Protein AF-A0A3D4WXH2-F1 (afdb_monomer_lite)

Foldseek 3Di:
DDDPDDPPDPQPPVLVVVLPDDDDPDDDPVVDPDDDDDDDFQDDCQQEPLQPPPAPHPPDPPDDPCLQWADAPPHTDHADELDVVVDVSVPDDRWDQALVLQVVCCVVPSNHCCPVRTHDNSRYHHDCVRPVNVSSVVVSDPDDNPDDDPGRGHD

Sequence (155 aa):
MLGAAAATAAVPALIKELLSVTPAQASTIGDVEHVVIFMQENRSFDHYFGSLRGVRGFGDPTAITNVFKQPAGSGTRLPWRMNTTATSGQCSDDPDHTRTGLTTVWNNGKHDQWVNRIGALTMGHFVRQDMEFYYALADAFTICDNNFCSVMGPT

Structure (mmCIF, N/CA/C/O backbone):
data_AF-A0A3D4WXH2-F1
#
_entry.id   AF-A0A3D4WXH2-F1
#
loop_
_atom_site.group_PDB
_atom_site.id
_atom_site.type_symbol
_atom_site.label_atom_id
_atom_site.label_alt_id
_atom_site.label_comp_id
_atom_site.label_asym_id
_atom_site.label_entity_id
_atom_site.label_seq_id
_atom_site.pdbx_PDB_ins_code
_atom_site.Cartn_x
_atom_site.Cartn_y
_atom_site.Cartn_z
_atom_site.occupancy
_atom_site.B_iso_or_equiv
_atom_site.auth_seq_id
_atom_site.auth_comp_id
_atom_site.auth_asym_id
_atom_site.auth_atom_id
_atom_site.pdbx_PDB_model_num
ATOM 1 N N . MET A 1 1 ? -17.413 -33.842 1.597 1.00 34.22 1 MET A N 1
ATOM 2 C CA . MET A 1 1 ? -17.246 -32.380 1.710 1.00 34.22 1 MET A CA 1
ATOM 3 C C . MET A 1 1 ? -15.966 -32.13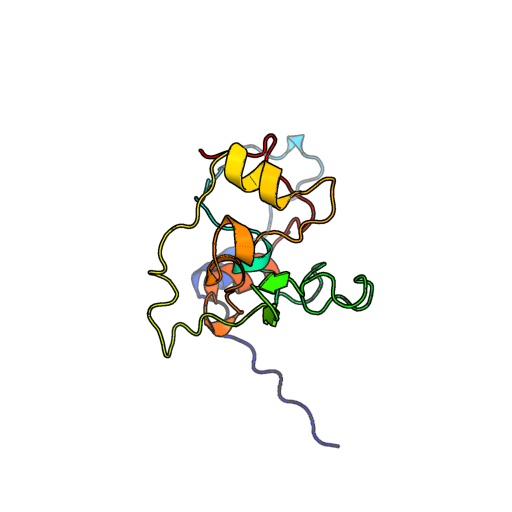0 2.490 1.00 34.22 1 MET A C 1
ATOM 5 O O . MET A 1 1 ? -15.922 -32.503 3.653 1.00 34.22 1 MET A O 1
ATOM 9 N N . LEU A 1 2 ? -14.901 -31.630 1.855 1.00 37.34 2 LEU A N 1
ATOM 10 C CA . LEU A 1 2 ? -13.687 -31.242 2.581 1.00 37.34 2 LEU A CA 1
ATOM 11 C C . LEU A 1 2 ? -13.929 -29.865 3.206 1.00 37.34 2 LEU A C 1
ATOM 13 O O . LEU A 1 2 ? -14.061 -28.877 2.489 1.00 37.34 2 LEU A O 1
ATOM 17 N N . GLY A 1 3 ? -14.032 -29.817 4.533 1.00 39.22 3 GLY A N 1
ATOM 18 C CA . GLY A 1 3 ? -14.049 -28.564 5.279 1.00 39.22 3 GLY A CA 1
ATOM 19 C C . GLY A 1 3 ? -12.657 -27.943 5.251 1.00 39.22 3 GLY A C 1
ATOM 20 O O . GLY A 1 3 ? -11.696 -28.559 5.710 1.00 39.22 3 GLY A O 1
ATOM 21 N N . ALA A 1 4 ? -12.539 -26.739 4.697 1.00 46.56 4 ALA A N 1
ATOM 22 C CA . ALA A 1 4 ? -11.332 -25.942 4.830 1.00 46.56 4 ALA A CA 1
ATOM 23 C C . ALA A 1 4 ? -11.187 -25.538 6.304 1.00 46.56 4 ALA A C 1
ATOM 25 O O . ALA A 1 4 ? -11.986 -24.758 6.821 1.00 46.56 4 ALA A O 1
ATOM 26 N N . ALA A 1 5 ? -10.183 -26.082 6.990 1.00 41.69 5 ALA A N 1
ATOM 27 C CA . ALA A 1 5 ? -9.765 -25.557 8.278 1.00 41.69 5 ALA A CA 1
ATOM 28 C C . ALA A 1 5 ? -9.168 -24.166 8.030 1.00 41.69 5 ALA A C 1
ATOM 30 O O . ALA A 1 5 ? -8.071 -24.039 7.485 1.00 41.69 5 ALA A O 1
ATOM 31 N N . ALA A 1 6 ? -9.907 -23.112 8.375 1.00 48.97 6 ALA A N 1
ATOM 32 C CA . ALA A 1 6 ? -9.329 -21.783 8.462 1.00 48.97 6 ALA A CA 1
ATOM 33 C C . ALA A 1 6 ? -8.274 -21.833 9.573 1.00 48.97 6 ALA A C 1
ATOM 35 O O . ALA A 1 6 ? -8.614 -21.998 10.743 1.00 48.97 6 ALA A O 1
ATOM 36 N N . ALA A 1 7 ? -6.995 -21.746 9.208 1.00 45.53 7 ALA A N 1
ATOM 37 C CA . ALA A 1 7 ? -5.937 -21.525 10.176 1.00 45.53 7 ALA A CA 1
ATOM 38 C C . ALA A 1 7 ? -6.213 -20.171 10.840 1.00 45.53 7 ALA A C 1
ATOM 40 O O . ALA A 1 7 ? -5.972 -19.116 10.253 1.00 45.53 7 ALA A O 1
ATOM 41 N N . THR A 1 8 ? -6.793 -20.193 12.037 1.00 50.66 8 THR A N 1
ATOM 42 C CA . THR A 1 8 ? -6.907 -19.005 12.874 1.00 50.66 8 THR A CA 1
ATOM 43 C C . THR A 1 8 ? -5.489 -18.616 13.260 1.00 50.66 8 THR A C 1
ATOM 45 O O . THR A 1 8 ? -4.884 -19.267 14.112 1.00 50.66 8 THR A O 1
ATOM 48 N N . ALA A 1 9 ? -4.935 -17.599 12.596 1.00 59.53 9 ALA A N 1
ATOM 49 C CA . ALA A 1 9 ? -3.714 -16.961 13.062 1.00 59.53 9 ALA A CA 1
ATOM 50 C C . ALA A 1 9 ? -3.925 -16.591 14.536 1.00 59.53 9 ALA A C 1
ATOM 52 O O . ALA A 1 9 ? -4.970 -16.039 14.896 1.00 59.53 9 ALA A O 1
ATOM 53 N N . ALA A 1 10 ? -2.987 -16.972 15.403 1.00 66.12 10 ALA A N 1
ATOM 54 C CA . ALA A 1 10 ? -3.101 -16.665 16.816 1.00 66.12 10 ALA A CA 1
ATOM 55 C C . ALA A 1 10 ? -3.101 -15.141 16.970 1.00 66.12 10 ALA A C 1
ATOM 57 O O . ALA A 1 10 ? -2.105 -14.485 16.685 1.00 66.12 10 ALA A O 1
ATOM 58 N N . VAL A 1 11 ? -4.231 -14.575 17.400 1.00 72.06 11 VAL A N 1
ATOM 59 C CA . VAL A 1 11 ? -4.310 -13.146 17.714 1.00 72.06 11 VAL A CA 1
ATOM 60 C C . VAL A 1 11 ? -3.264 -12.856 18.802 1.00 72.06 11 VAL A C 1
ATOM 62 O O . VAL A 1 11 ? -3.304 -13.530 19.843 1.00 72.06 11 VAL A O 1
ATOM 65 N N . PRO A 1 12 ? -2.325 -11.913 18.584 1.00 82.00 12 PRO A N 1
ATOM 66 C CA . PRO A 1 12 ? -1.314 -11.571 19.577 1.00 82.00 12 PRO A CA 1
ATOM 67 C C . PRO A 1 12 ? -1.958 -11.245 20.927 1.00 82.00 12 PRO A C 1
ATOM 69 O O . PRO A 1 12 ? -3.033 -10.645 20.967 1.00 82.00 12 PRO A O 1
ATOM 72 N N . ALA A 1 13 ? -1.312 -11.630 22.033 1.00 82.62 13 ALA A N 1
ATOM 73 C CA . ALA A 1 13 ? -1.871 -11.470 23.382 1.00 82.62 13 ALA A CA 1
ATOM 74 C C . ALA A 1 13 ? -2.321 -10.026 23.665 1.00 82.62 13 ALA A C 1
ATOM 76 O O . ALA A 1 13 ? -3.418 -9.823 24.173 1.00 82.62 13 ALA A O 1
ATOM 77 N N . LEU A 1 14 ? -1.534 -9.044 23.214 1.00 84.56 14 LEU A N 1
ATOM 78 C CA . LEU A 1 14 ? -1.865 -7.622 23.311 1.00 84.56 14 LEU A CA 1
ATOM 79 C C . LEU A 1 14 ? -3.181 -7.264 22.599 1.00 84.56 14 LEU A C 1
ATOM 81 O O . LEU A 1 14 ? -4.001 -6.538 23.143 1.00 84.56 14 LEU A O 1
ATOM 85 N N . ILE A 1 15 ? -3.422 -7.794 21.397 1.00 84.56 15 ILE A N 1
ATOM 86 C CA . ILE A 1 15 ? -4.665 -7.523 20.658 1.00 84.56 15 ILE A CA 1
ATOM 87 C C . ILE A 1 15 ? -5.860 -8.190 21.355 1.00 84.56 15 ILE A C 1
ATOM 89 O O . ILE A 1 15 ? -6.936 -7.605 21.418 1.00 84.56 15 ILE A O 1
ATOM 93 N N . LYS A 1 16 ? -5.678 -9.389 21.929 1.00 84.25 16 LYS A N 1
ATOM 94 C CA . LYS A 1 16 ? -6.727 -10.044 22.734 1.00 84.25 16 LYS A CA 1
ATOM 95 C C . LYS A 1 16 ? -7.090 -9.226 23.970 1.00 84.25 16 LYS A C 1
ATOM 97 O O . LYS A 1 16 ? -8.269 -9.098 24.275 1.00 84.25 16 LYS A O 1
ATOM 102 N N . GLU A 1 17 ? -6.090 -8.688 24.662 1.00 84.94 17 GLU A N 1
ATOM 103 C CA . GLU A 1 17 ? -6.291 -7.805 25.810 1.00 84.94 17 GLU A CA 1
ATOM 104 C C . GLU A 1 17 ? -7.064 -6.547 25.398 1.00 84.94 17 GLU A C 1
ATOM 106 O O . GLU A 1 17 ? -8.091 -6.244 26.000 1.00 84.94 17 GLU A O 1
ATOM 111 N N . LEU A 1 18 ? -6.666 -5.891 24.304 1.00 83.38 18 LEU A N 1
ATOM 112 C CA . LEU A 1 18 ? -7.366 -4.717 23.774 1.00 83.38 18 LEU A CA 1
ATOM 113 C C . LEU A 1 18 ? -8.830 -5.009 23.420 1.00 83.38 18 LEU A C 1
ATOM 115 O O . LEU A 1 18 ? -9.711 -4.229 23.764 1.00 83.38 18 LEU A O 1
ATOM 119 N N . LEU A 1 19 ? -9.104 -6.146 22.779 1.00 84.56 19 LEU A N 1
ATOM 120 C CA . LEU A 1 19 ? -10.467 -6.563 22.430 1.00 84.56 19 LEU A CA 1
ATOM 121 C C . LEU A 1 19 ? -11.316 -6.976 23.643 1.00 84.56 19 LEU A C 1
ATOM 123 O O . LEU A 1 19 ? -12.536 -7.060 23.526 1.00 84.56 19 LEU A O 1
ATOM 127 N N . SER A 1 20 ? -10.694 -7.256 24.792 1.00 85.38 20 SER A N 1
ATOM 128 C CA . SER A 1 20 ? -11.403 -7.574 26.038 1.00 85.38 20 SER A CA 1
ATOM 129 C C . SER A 1 20 ? -11.878 -6.334 26.798 1.00 85.38 20 SER A C 1
ATOM 131 O O . SER A 1 20 ? -12.710 -6.447 27.699 1.00 85.38 20 SER A O 1
ATOM 133 N N . VAL A 1 21 ? -11.377 -5.150 26.431 1.00 83.94 21 VAL A N 1
ATOM 134 C CA . VAL A 1 21 ? -11.823 -3.882 27.004 1.00 83.94 21 VAL A CA 1
ATOM 135 C C . VAL A 1 21 ? -13.205 -3.561 26.453 1.00 83.94 21 VAL A C 1
ATOM 137 O O . VAL A 1 21 ? -13.377 -3.384 25.249 1.00 83.94 21 VAL A O 1
ATOM 140 N N . THR A 1 22 ? -14.195 -3.446 27.336 1.00 78.25 22 THR A N 1
ATOM 141 C CA . THR A 1 22 ? -15.509 -2.915 26.967 1.00 78.25 22 THR A CA 1
ATOM 142 C C . THR A 1 22 ? -15.335 -1.461 26.524 1.00 78.25 22 THR A C 1
ATOM 144 O O . THR A 1 22 ? -14.935 -0.639 27.355 1.00 78.25 22 THR A O 1
ATOM 147 N N . PRO A 1 23 ? -15.616 -1.111 25.254 1.00 74.50 23 PRO A N 1
ATOM 148 C CA . PRO A 1 23 ? -15.514 0.271 24.813 1.00 74.50 23 PRO A CA 1
ATOM 149 C C . PRO A 1 23 ? -16.459 1.139 25.641 1.00 74.50 23 PRO A C 1
ATOM 151 O O . PRO A 1 23 ? -17.604 0.748 25.888 1.00 74.50 23 PRO A O 1
ATOM 154 N N . ALA A 1 24 ? -15.998 2.318 26.060 1.00 74.94 24 ALA A N 1
ATOM 155 C CA . ALA A 1 24 ? -16.900 3.315 26.618 1.00 74.94 24 ALA A CA 1
ATOM 156 C C . ALA A 1 24 ? -18.002 3.623 25.593 1.00 74.94 24 ALA A C 1
ATOM 158 O O . ALA A 1 24 ? -17.765 3.603 24.381 1.00 74.94 24 ALA A O 1
ATOM 159 N N . GLN A 1 25 ? -19.217 3.883 26.073 1.00 75.75 25 GLN A N 1
ATOM 160 C CA . GLN A 1 25 ? -20.345 4.210 25.211 1.00 75.75 25 GLN A CA 1
ATOM 161 C C . GLN A 1 25 ? -20.103 5.592 24.577 1.00 75.75 25 GLN A C 1
ATOM 163 O O . GLN A 1 25 ? -20.456 6.613 25.155 1.00 75.75 25 GLN A O 1
ATOM 168 N N . ALA A 1 26 ? -19.463 5.624 23.409 1.00 77.50 26 ALA A N 1
ATOM 169 C CA . ALA A 1 26 ? -19.255 6.842 22.637 1.00 77.50 26 ALA A CA 1
ATOM 170 C C . ALA A 1 26 ? -20.427 7.038 21.668 1.00 77.50 26 ALA A C 1
ATOM 172 O O . ALA A 1 26 ? -20.790 6.143 20.905 1.00 77.50 26 ALA A O 1
ATOM 173 N N . SER A 1 27 ? -21.033 8.216 21.719 1.00 81.81 27 SER A N 1
ATOM 174 C CA . SER A 1 27 ? -22.159 8.638 20.890 1.00 81.81 27 SER A CA 1
ATOM 175 C C . SER A 1 27 ? -21.722 9.590 19.777 1.00 81.81 27 SER A C 1
ATOM 177 O O . SER A 1 27 ? -22.230 9.517 18.658 1.00 81.81 27 SER A O 1
ATOM 179 N N . THR A 1 28 ? -20.751 10.460 20.062 1.00 90.56 28 THR A N 1
ATOM 180 C CA . THR A 1 28 ? -20.213 11.445 19.122 1.00 90.56 28 THR A CA 1
ATOM 181 C C . THR A 1 28 ? -18.693 11.517 19.224 1.00 90.56 28 THR A C 1
ATOM 183 O O . THR A 1 28 ? -18.095 11.033 20.182 1.00 90.56 28 THR A O 1
ATOM 186 N N . ILE A 1 29 ? -18.048 12.184 18.263 1.00 89.06 29 ILE A N 1
ATOM 187 C CA . ILE A 1 29 ? -16.605 12.459 18.342 1.00 89.06 29 ILE A CA 1
ATOM 188 C C . ILE A 1 29 ? -16.232 13.317 19.565 1.00 89.06 29 ILE A C 1
ATOM 190 O O . ILE A 1 29 ? -15.086 13.289 19.996 1.00 89.06 29 ILE A O 1
ATOM 194 N N . GLY A 1 30 ? -17.195 14.049 20.144 1.00 90.56 30 GLY A N 1
ATOM 195 C CA . GLY A 1 30 ? -16.993 14.840 21.359 1.00 90.56 30 GLY A CA 1
ATOM 196 C C . GLY A 1 30 ? -16.724 14.000 22.610 1.00 90.56 30 GLY A C 1
ATOM 197 O O . GLY A 1 30 ? -16.205 14.538 23.580 1.00 90.56 30 GLY A O 1
ATOM 198 N N . ASP A 1 31 ? -17.016 12.697 22.570 1.00 90.94 31 ASP A N 1
ATOM 199 C CA . ASP A 1 31 ? -16.741 11.766 23.669 1.00 90.94 31 ASP A CA 1
ATOM 200 C C . ASP A 1 31 ? -15.273 11.276 23.668 1.00 90.94 31 ASP A C 1
ATOM 202 O O . ASP A 1 31 ? -14.858 10.538 24.560 1.00 90.94 31 ASP A O 1
ATOM 206 N N . VAL A 1 32 ? -14.467 11.660 22.666 1.00 90.50 32 VAL A N 1
ATOM 207 C CA . VAL A 1 32 ? -13.038 11.314 22.590 1.00 90.50 32 VAL A CA 1
ATOM 208 C C . VAL A 1 32 ? -12.209 12.311 23.400 1.00 90.50 32 VAL A C 1
ATOM 210 O O . VAL A 1 32 ? -11.966 13.434 22.966 1.00 90.50 32 VAL A O 1
ATOM 213 N N . GLU A 1 33 ? -11.716 11.879 24.560 1.00 91.69 33 GLU A N 1
ATOM 214 C CA . GLU A 1 33 ? -10.894 12.715 25.453 1.00 91.69 33 GLU A CA 1
ATOM 215 C C . GLU A 1 33 ? -9.419 12.791 25.031 1.00 91.69 33 GLU A C 1
ATOM 217 O O . GLU A 1 33 ? -8.740 13.798 25.250 1.00 91.69 33 GLU A O 1
ATOM 222 N N . HIS A 1 34 ? -8.906 11.724 24.413 1.00 93.38 34 HIS A N 1
ATOM 223 C CA . HIS A 1 34 ? -7.496 11.596 24.064 1.00 93.38 34 HIS A CA 1
ATOM 224 C C . HIS A 1 34 ? -7.319 11.014 22.667 1.00 93.38 34 HIS A C 1
ATOM 226 O O . HIS A 1 34 ? -7.884 9.976 22.328 1.00 93.38 34 HIS A O 1
ATOM 232 N N . VAL A 1 35 ? -6.458 11.658 21.880 1.00 94.12 35 VAL A N 1
ATOM 233 C CA . VAL A 1 35 ? -6.002 11.150 20.586 1.00 94.12 35 VAL A CA 1
ATOM 234 C C . VAL A 1 35 ? -4.500 10.934 20.676 1.00 94.12 35 VAL A C 1
ATOM 236 O O . VAL A 1 35 ? -3.734 11.883 20.833 1.00 94.12 35 VAL A O 1
ATOM 239 N N . VAL A 1 36 ? -4.079 9.675 20.579 1.00 95.38 36 VAL A N 1
ATOM 240 C CA . VAL A 1 36 ? -2.664 9.299 20.511 1.00 95.38 36 VAL A CA 1
ATOM 241 C C . VAL A 1 36 ? -2.336 8.972 19.063 1.00 95.38 36 VAL A C 1
ATOM 243 O O . VAL A 1 36 ? -2.934 8.072 18.477 1.00 95.38 36 VAL A O 1
ATOM 246 N N . ILE A 1 37 ? -1.388 9.705 18.480 1.00 95.62 37 ILE A N 1
ATOM 247 C CA . ILE A 1 37 ? -0.986 9.529 17.083 1.00 95.62 37 ILE A CA 1
ATOM 248 C C . ILE A 1 37 ? 0.395 8.885 17.047 1.00 95.62 37 ILE A C 1
ATOM 250 O O . ILE A 1 37 ? 1.387 9.502 17.433 1.00 95.62 37 ILE A O 1
ATOM 254 N N . PHE A 1 38 ? 0.457 7.649 16.554 1.00 94.00 38 PHE A N 1
ATOM 255 C CA . PHE A 1 38 ? 1.713 6.972 16.251 1.00 94.00 38 PHE A CA 1
ATOM 256 C C . PHE A 1 38 ? 2.038 7.137 14.765 1.00 94.00 38 PHE A C 1
ATOM 258 O O . PHE A 1 38 ? 1.350 6.582 13.907 1.00 94.00 38 PHE A O 1
ATOM 265 N N . MET A 1 39 ? 3.074 7.921 14.461 1.00 93.75 39 MET A N 1
ATOM 266 C CA . MET A 1 39 ? 3.525 8.154 13.089 1.00 93.75 39 MET A CA 1
ATOM 267 C C . MET A 1 39 ? 4.647 7.180 12.740 1.00 93.75 39 MET A C 1
ATOM 269 O O . MET A 1 39 ? 5.680 7.149 13.403 1.00 93.75 39 MET A O 1
ATOM 273 N N . GLN A 1 40 ? 4.417 6.375 11.705 1.00 93.00 40 GLN A N 1
ATOM 274 C CA . GLN A 1 40 ? 5.396 5.441 11.152 1.00 93.00 40 GLN A CA 1
ATOM 275 C C . GLN A 1 40 ? 6.050 6.033 9.903 1.00 93.00 40 GLN A C 1
ATOM 277 O O . GLN A 1 40 ? 5.469 6.900 9.252 1.00 93.00 40 GLN A O 1
ATOM 282 N N . GLU A 1 41 ? 7.239 5.542 9.562 1.00 92.19 41 GLU A N 1
ATOM 283 C CA . GLU A 1 41 ? 8.037 6.035 8.436 1.00 92.19 41 GLU A CA 1
ATOM 284 C C . GLU A 1 41 ? 7.937 5.131 7.198 1.00 92.19 41 GLU A C 1
ATOM 286 O O . GLU A 1 41 ? 7.801 3.914 7.315 1.00 92.19 41 GLU A O 1
ATOM 291 N N . ASN A 1 42 ? 8.073 5.744 6.020 1.00 92.44 42 ASN A N 1
ATOM 292 C CA . ASN A 1 42 ? 8.593 5.178 4.764 1.00 92.44 42 ASN A CA 1
ATOM 293 C C . ASN A 1 42 ? 7.985 3.849 4.284 1.00 92.44 42 ASN A C 1
ATOM 295 O O . ASN A 1 42 ? 8.668 3.013 3.680 1.00 92.44 42 ASN A O 1
ATOM 299 N N . ARG A 1 43 ? 6.688 3.629 4.521 1.00 93.88 43 ARG A N 1
ATOM 300 C CA . ARG A 1 43 ? 5.983 2.414 4.084 1.00 93.88 43 ARG A CA 1
ATOM 301 C C . ARG A 1 43 ? 4.658 2.763 3.417 1.00 93.88 43 ARG A C 1
ATOM 303 O O . ARG A 1 43 ? 3.821 3.452 3.994 1.00 93.88 43 ARG A O 1
ATOM 310 N N . SER A 1 44 ? 4.477 2.290 2.183 1.00 95.31 44 SER A N 1
ATOM 311 C CA . SER A 1 44 ? 3.219 2.457 1.454 1.00 95.31 44 SER A CA 1
ATOM 312 C C . SER A 1 44 ? 2.150 1.498 1.977 1.00 95.31 44 SER A C 1
ATOM 314 O O . SER A 1 44 ? 2.456 0.456 2.566 1.00 95.31 44 SER A O 1
ATOM 316 N N . PHE A 1 45 ? 0.884 1.827 1.714 1.00 97.50 45 PHE A N 1
ATOM 317 C CA . PHE A 1 45 ? -0.232 0.955 2.069 1.00 97.50 45 PHE A CA 1
ATOM 318 C C . PHE A 1 45 ? -0.088 -0.429 1.428 1.00 97.50 45 PHE A C 1
ATOM 320 O O . PHE A 1 45 ? -0.137 -1.430 2.135 1.00 97.50 45 PHE A O 1
ATOM 327 N N . ASP A 1 46 ? 0.175 -0.497 0.120 1.00 97.19 46 ASP A N 1
ATOM 328 C CA . ASP A 1 46 ? 0.310 -1.767 -0.605 1.00 97.19 46 ASP A CA 1
ATOM 329 C C . ASP A 1 46 ? 1.470 -2.628 -0.096 1.00 97.19 46 ASP A C 1
ATOM 331 O O . ASP A 1 46 ? 1.377 -3.857 -0.099 1.00 97.19 46 ASP A O 1
ATOM 335 N N . HIS A 1 47 ? 2.540 -2.000 0.399 1.00 97.06 47 HIS A N 1
ATOM 336 C CA . HIS A 1 47 ? 3.687 -2.709 0.951 1.00 97.06 47 HIS A CA 1
ATOM 337 C C . HIS A 1 47 ? 3.344 -3.460 2.248 1.00 97.06 47 HIS A C 1
ATOM 339 O O . HIS A 1 47 ? 3.833 -4.570 2.446 1.00 97.06 47 HIS A O 1
ATOM 345 N N . TYR A 1 48 ? 2.490 -2.908 3.117 1.00 97.38 48 TYR A N 1
ATOM 346 C CA . TYR A 1 48 ? 2.044 -3.595 4.340 1.00 97.38 48 TYR A CA 1
ATOM 347 C C . TYR A 1 48 ? 0.758 -4.388 4.121 1.00 97.38 48 TYR A C 1
ATOM 349 O O . TYR A 1 48 ? 0.693 -5.570 4.446 1.00 97.38 48 TYR A O 1
ATOM 357 N N . PHE A 1 49 ? -0.265 -3.755 3.560 1.00 98.25 49 PHE A N 1
ATOM 358 C CA . PHE A 1 49 ? -1.648 -4.218 3.580 1.00 98.25 49 PHE A CA 1
ATOM 359 C C . PHE A 1 49 ? -2.220 -4.529 2.198 1.00 98.25 49 PHE A C 1
ATOM 361 O O . PHE A 1 49 ? -3.369 -4.945 2.125 1.00 98.25 49 PHE A O 1
ATOM 368 N N . GLY A 1 50 ? -1.445 -4.438 1.112 1.00 97.50 50 GLY A N 1
ATOM 369 C CA . GLY A 1 50 ? -1.942 -4.744 -0.239 1.00 97.50 50 GLY A CA 1
ATOM 370 C C . GLY A 1 50 ? -2.490 -6.171 -0.395 1.00 97.50 50 GLY A C 1
ATOM 371 O O . GLY A 1 50 ? -3.300 -6.432 -1.280 1.00 97.50 50 GLY A O 1
ATOM 372 N N . SER A 1 51 ? -2.095 -7.104 0.483 1.00 97.62 51 SER A N 1
ATOM 373 C CA . SER A 1 51 ? -2.624 -8.479 0.524 1.00 97.62 51 SER A CA 1
ATOM 374 C C . SER A 1 51 ? -3.725 -8.718 1.573 1.00 97.62 51 SER A C 1
ATOM 376 O O . SER A 1 51 ? -4.225 -9.840 1.698 1.00 97.62 51 SER A O 1
ATOM 378 N N . LEU A 1 52 ? -4.102 -7.696 2.350 1.00 97.56 52 LEU A N 1
ATOM 379 C CA . LEU A 1 52 ? -5.161 -7.795 3.353 1.00 97.56 52 LEU A CA 1
ATOM 380 C C . LEU A 1 52 ? -6.515 -8.013 2.665 1.00 97.56 52 LEU A C 1
ATOM 382 O O . LEU A 1 52 ? -6.835 -7.409 1.647 1.00 97.56 52 LEU A O 1
ATOM 386 N N . ARG A 1 53 ? -7.340 -8.906 3.212 1.00 94.62 53 ARG A N 1
ATOM 387 C CA . ARG A 1 53 ? -8.661 -9.193 2.642 1.00 94.62 53 ARG A CA 1
ATOM 388 C C . ARG A 1 53 ? -9.598 -8.009 2.881 1.00 94.62 53 ARG A C 1
ATOM 390 O O . ARG A 1 53 ? -9.707 -7.549 4.009 1.00 94.62 53 ARG A O 1
ATOM 397 N N . GLY A 1 54 ? -10.320 -7.593 1.843 1.00 92.75 54 GLY A N 1
ATOM 398 C CA . GLY A 1 54 ? -11.346 -6.547 1.930 1.00 92.75 54 GLY A CA 1
ATOM 399 C C . GLY A 1 54 ? -10.861 -5.134 1.603 1.00 92.75 54 GLY A C 1
ATOM 400 O O . GLY A 1 54 ? -11.699 -4.252 1.465 1.00 92.75 54 GLY A O 1
ATOM 401 N N . VAL A 1 55 ? -9.554 -4.926 1.427 1.00 96.00 55 VAL A N 1
ATOM 402 C CA . VAL A 1 55 ? -9.006 -3.649 0.942 1.00 96.00 55 VAL A CA 1
ATOM 403 C C . VAL A 1 55 ? -8.945 -3.641 -0.584 1.00 96.00 55 VAL A C 1
ATOM 405 O O . VAL A 1 55 ? -8.890 -4.703 -1.217 1.00 96.00 55 VAL A O 1
ATOM 408 N N . ARG A 1 56 ? -8.873 -2.450 -1.181 1.00 95.00 56 ARG A N 1
ATOM 409 C CA . ARG A 1 56 ? -8.582 -2.259 -2.613 1.00 95.00 56 ARG A CA 1
ATOM 410 C C . ARG A 1 56 ? -7.104 -2.527 -2.929 1.00 95.00 56 ARG A C 1
ATOM 412 O O . ARG A 1 56 ? -6.344 -1.613 -3.228 1.00 95.00 56 ARG A O 1
ATOM 419 N N . GLY A 1 57 ? -6.696 -3.788 -2.790 1.00 95.06 57 GLY A N 1
ATOM 420 C CA . GLY A 1 57 ? -5.314 -4.257 -2.938 1.00 95.06 57 GLY A CA 1
ATOM 421 C C . GLY A 1 57 ? -5.128 -5.275 -4.068 1.00 95.06 57 GLY A C 1
ATOM 422 O O . GLY A 1 57 ? -5.900 -5.341 -5.022 1.00 95.06 57 GLY A O 1
ATOM 423 N N . PHE A 1 58 ? -4.112 -6.133 -3.951 1.00 96.12 58 PHE A N 1
ATOM 424 C CA . PHE A 1 58 ? -3.703 -7.087 -4.994 1.00 96.12 58 PHE A CA 1
ATOM 425 C C . PHE A 1 58 ? -4.768 -8.134 -5.355 1.00 96.12 58 PHE A C 1
ATOM 427 O O . PHE A 1 58 ? -4.695 -8.741 -6.422 1.00 96.12 58 PHE A O 1
ATOM 434 N N . GLY A 1 59 ? -5.728 -8.369 -4.458 1.00 94.12 59 GLY A N 1
ATOM 435 C CA . GLY A 1 59 ? -6.846 -9.292 -4.655 1.00 94.12 59 GLY A CA 1
ATOM 436 C C . GLY A 1 59 ? -8.176 -8.620 -5.003 1.00 94.12 59 GLY A C 1
ATOM 437 O O . GLY A 1 59 ? -9.195 -9.306 -4.970 1.00 94.12 59 GLY A O 1
ATOM 438 N N . ASP A 1 60 ? -8.198 -7.312 -5.278 1.00 95.38 60 ASP A N 1
ATOM 439 C CA . ASP A 1 60 ? -9.429 -6.580 -5.589 1.00 95.38 60 ASP A CA 1
ATOM 440 C C . ASP A 1 60 ? -10.020 -7.037 -6.942 1.00 95.38 60 ASP A C 1
ATOM 442 O O . ASP A 1 60 ? -9.399 -6.829 -7.989 1.00 95.38 60 ASP A O 1
ATOM 446 N N . PRO A 1 61 ? -11.225 -7.646 -6.964 1.00 92.81 61 PRO A N 1
ATOM 447 C CA . PRO A 1 61 ? -11.849 -8.116 -8.200 1.00 92.81 61 PRO A CA 1
ATOM 448 C C . PRO A 1 61 ? -12.348 -6.975 -9.098 1.00 92.81 61 PRO A C 1
ATOM 450 O O . PRO A 1 61 ? -12.692 -7.218 -10.253 1.00 92.81 61 PRO A O 1
ATOM 453 N N . THR A 1 62 ? -12.422 -5.749 -8.577 1.00 94.25 62 THR A N 1
ATOM 454 C CA . THR A 1 62 ? -12.861 -4.552 -9.305 1.00 94.25 62 THR A CA 1
ATOM 455 C C . THR A 1 62 ? -11.698 -3.752 -9.890 1.00 94.25 62 THR A C 1
ATOM 457 O O . THR A 1 62 ? -11.921 -2.798 -10.638 1.00 94.25 62 THR A O 1
ATOM 460 N N . ALA A 1 63 ? -10.456 -4.148 -9.591 1.00 93.12 63 ALA A N 1
ATOM 461 C CA . ALA A 1 63 ? -9.270 -3.473 -10.083 1.00 93.12 63 ALA A CA 1
ATOM 462 C C . ALA A 1 63 ? -9.161 -3.535 -11.614 1.00 93.12 63 ALA A C 1
ATOM 464 O O . ALA A 1 63 ? -9.496 -4.529 -12.265 1.00 93.12 63 ALA A O 1
ATOM 465 N N . ILE A 1 64 ? -8.608 -2.467 -12.194 1.00 92.81 64 ILE A N 1
ATOM 466 C CA . ILE A 1 64 ? -8.260 -2.435 -13.615 1.00 92.81 64 ILE A CA 1
ATOM 467 C C . ILE A 1 64 ? -7.251 -3.555 -13.898 1.00 92.81 64 ILE A C 1
ATOM 469 O O . ILE A 1 64 ? -6.280 -3.757 -13.163 1.00 92.81 64 ILE A O 1
ATOM 473 N N . THR A 1 65 ? -7.466 -4.292 -14.987 1.00 93.00 65 THR A N 1
ATOM 474 C CA . THR A 1 65 ? -6.587 -5.398 -15.372 1.00 93.00 65 THR A CA 1
ATOM 475 C C . THR A 1 65 ? -5.138 -4.927 -15.502 1.00 93.00 65 THR A C 1
ATOM 477 O O . THR A 1 65 ? -4.856 -3.940 -16.177 1.00 93.00 65 THR A O 1
ATOM 480 N N . ASN A 1 66 ? -4.209 -5.674 -14.898 1.00 92.12 66 ASN A N 1
ATOM 481 C CA . ASN A 1 66 ? -2.773 -5.375 -14.882 1.00 92.12 66 ASN A CA 1
ATOM 482 C C . ASN A 1 66 ? -2.378 -4.050 -14.198 1.00 92.12 66 ASN A C 1
ATOM 484 O O . ASN A 1 66 ? -1.254 -3.605 -14.413 1.00 92.12 66 ASN A O 1
ATOM 488 N N . VAL A 1 67 ? -3.220 -3.446 -13.347 1.00 94.31 67 VAL A N 1
ATOM 489 C CA . VAL A 1 67 ? -2.901 -2.167 -12.670 1.00 94.31 67 VAL A CA 1
ATOM 490 C C . VAL A 1 67 ? -1.576 -2.191 -11.888 1.00 94.31 67 VAL A C 1
ATOM 492 O O . VAL A 1 67 ? -0.861 -1.197 -11.849 1.00 94.31 67 VAL A O 1
ATOM 495 N N . PHE A 1 68 ? -1.182 -3.346 -11.342 1.00 95.62 68 PHE A N 1
ATOM 496 C CA . PHE A 1 68 ? 0.081 -3.508 -10.608 1.00 95.62 68 PHE A CA 1
ATOM 497 C C . PHE A 1 68 ? 1.281 -3.925 -11.479 1.00 95.62 68 PHE A C 1
ATOM 499 O O . PHE A 1 68 ? 2.393 -4.078 -10.972 1.00 95.62 68 PHE A O 1
ATOM 506 N N . LYS A 1 69 ? 1.093 -4.153 -12.784 1.00 96.81 69 LYS A N 1
ATOM 507 C CA . LYS A 1 69 ? 2.160 -4.599 -13.691 1.00 96.81 69 LYS A CA 1
ATOM 508 C C . LYS A 1 69 ? 3.004 -3.405 -14.128 1.00 96.81 69 LYS A C 1
ATOM 510 O O . LYS A 1 69 ? 2.577 -2.610 -14.958 1.00 96.81 69 LYS A O 1
ATOM 515 N N . GLN A 1 70 ? 4.225 -3.318 -13.615 1.00 97.69 70 GLN A N 1
ATOM 516 C CA . GLN A 1 70 ? 5.139 -2.219 -13.918 1.00 97.69 70 GLN A CA 1
ATOM 517 C C . GLN A 1 70 ? 6.062 -2.551 -15.096 1.00 97.69 70 GLN A C 1
ATOM 519 O O . GLN A 1 70 ? 6.617 -3.653 -15.132 1.00 97.69 70 GLN A O 1
ATOM 524 N N . PRO A 1 71 ? 6.285 -1.623 -16.039 1.00 97.44 71 PRO A N 1
ATOM 525 C CA . PRO A 1 71 ? 7.410 -1.677 -16.969 1.00 97.44 71 PRO A CA 1
ATOM 526 C C . PRO A 1 71 ? 8.751 -1.830 -16.235 1.00 97.44 71 PRO A C 1
ATOM 528 O O . PRO A 1 71 ? 8.988 -1.176 -15.222 1.00 97.44 71 PRO A O 1
ATOM 531 N N . ALA A 1 72 ? 9.626 -2.695 -16.747 1.00 95.81 72 ALA A N 1
ATOM 532 C CA . ALA A 1 72 ? 10.944 -2.971 -16.179 1.00 95.81 72 ALA A CA 1
ATOM 533 C C . ALA A 1 72 ? 11.946 -3.258 -17.310 1.00 95.81 72 ALA A C 1
ATOM 535 O O . ALA A 1 72 ? 12.091 -4.401 -17.755 1.00 95.81 72 ALA A O 1
ATOM 536 N N . GLY A 1 73 ? 12.608 -2.215 -17.818 1.00 89.88 73 GLY A N 1
ATOM 537 C CA . GLY A 1 73 ? 13.431 -2.320 -19.029 1.00 89.88 73 GLY A CA 1
ATOM 538 C C . GLY A 1 73 ? 12.601 -2.772 -20.239 1.00 89.88 73 GLY A C 1
ATOM 539 O O . GLY A 1 73 ? 11.579 -2.167 -20.546 1.00 89.88 73 GLY A O 1
ATOM 540 N N . SER A 1 74 ? 13.017 -3.851 -20.914 1.00 92.62 74 SER A N 1
ATOM 541 C CA . SER A 1 74 ? 12.249 -4.471 -22.011 1.00 92.62 74 SER A CA 1
ATOM 542 C C . SER A 1 74 ? 11.122 -5.401 -21.539 1.00 92.62 74 SER A C 1
ATOM 544 O O . SER A 1 74 ? 10.363 -5.911 -22.363 1.00 92.62 74 SER A O 1
ATOM 546 N N . GLY A 1 75 ? 11.022 -5.651 -20.231 1.00 96.00 75 GLY A N 1
ATOM 547 C CA . GLY A 1 75 ? 10.050 -6.556 -19.630 1.00 96.00 75 GLY A CA 1
ATOM 548 C C . GLY A 1 75 ? 9.104 -5.850 -18.666 1.00 96.00 75 GLY A C 1
ATOM 549 O O . GLY A 1 75 ? 8.893 -4.639 -18.720 1.00 96.00 75 GLY A O 1
ATOM 550 N N . THR A 1 76 ? 8.527 -6.635 -17.757 1.00 97.56 76 THR A N 1
ATOM 551 C CA . THR A 1 76 ? 7.639 -6.130 -16.705 1.00 97.56 76 THR A CA 1
ATOM 552 C C . THR A 1 76 ? 7.895 -6.812 -15.372 1.00 97.56 76 THR A C 1
ATOM 554 O O . THR A 1 76 ? 8.359 -7.951 -15.335 1.00 97.56 76 THR A O 1
ATOM 557 N N . ARG A 1 77 ? 7.512 -6.151 -14.282 1.00 97.81 77 ARG A N 1
ATOM 558 C CA . ARG A 1 77 ? 7.588 -6.656 -12.914 1.00 97.81 77 ARG A CA 1
ATOM 559 C C . ARG A 1 77 ? 6.211 -6.595 -12.258 1.00 97.81 77 ARG A C 1
ATOM 561 O O . ARG A 1 77 ? 5.512 -5.592 -12.366 1.00 97.81 77 ARG A O 1
ATOM 568 N N . LEU A 1 78 ? 5.842 -7.675 -11.580 1.00 97.50 78 LEU A N 1
ATOM 569 C CA . LEU A 1 78 ? 4.673 -7.733 -10.703 1.00 97.50 78 LEU A CA 1
ATOM 570 C C . LEU A 1 78 ? 5.110 -7.601 -9.240 1.00 97.50 78 LEU A C 1
ATOM 572 O O . LEU A 1 78 ? 6.284 -7.869 -8.946 1.00 97.50 78 LEU A O 1
ATOM 576 N N . PRO A 1 79 ? 4.188 -7.230 -8.333 1.00 97.31 79 PRO A N 1
ATOM 577 C CA . PRO A 1 79 ? 4.445 -7.298 -6.907 1.00 97.31 79 PRO A CA 1
ATOM 578 C C . PRO A 1 79 ? 4.908 -8.691 -6.477 1.00 97.31 79 PRO A C 1
ATOM 580 O O . PRO A 1 79 ? 4.471 -9.699 -7.039 1.00 97.31 79 PRO A O 1
ATOM 583 N N . TRP A 1 80 ? 5.797 -8.756 -5.489 1.00 96.94 80 TRP A N 1
ATOM 584 C CA . TRP A 1 80 ? 6.247 -10.026 -4.923 1.00 96.94 80 TRP A CA 1
ATOM 585 C C . TRP A 1 80 ? 6.345 -9.967 -3.403 1.00 96.94 80 TRP A C 1
ATOM 587 O O . TRP A 1 80 ? 6.688 -8.939 -2.819 1.00 96.94 80 TRP A O 1
ATOM 597 N N . ARG A 1 81 ? 6.114 -11.110 -2.760 1.00 96.81 81 ARG A N 1
ATOM 598 C CA . ARG A 1 81 ? 6.247 -11.226 -1.310 1.00 96.81 81 ARG A CA 1
ATOM 599 C C . ARG A 1 81 ? 7.715 -11.143 -0.880 1.00 96.81 81 ARG A C 1
ATOM 601 O O . ARG A 1 81 ? 8.538 -11.951 -1.314 1.00 96.81 81 ARG A O 1
ATOM 608 N N . MET A 1 82 ? 8.024 -10.239 0.042 1.00 95.94 82 MET A N 1
ATOM 609 C CA . MET A 1 82 ? 9.279 -10.191 0.790 1.00 95.94 82 MET A CA 1
ATOM 610 C C . MET A 1 82 ? 9.210 -11.160 1.981 1.00 95.94 82 MET A C 1
ATOM 612 O O . MET A 1 82 ? 8.899 -10.764 3.097 1.00 95.94 82 MET A O 1
ATOM 616 N N . ASN A 1 83 ? 9.449 -12.451 1.727 1.00 95.00 83 ASN A N 1
ATOM 617 C CA . ASN A 1 83 ? 9.268 -13.503 2.731 1.00 95.00 83 ASN A CA 1
ATOM 618 C C . ASN A 1 83 ? 10.281 -13.400 3.886 1.00 95.00 83 ASN A C 1
ATOM 620 O O . ASN A 1 83 ? 11.434 -13.807 3.733 1.00 95.00 83 ASN A O 1
ATOM 624 N N . THR A 1 84 ? 9.828 -12.957 5.058 1.00 94.50 84 THR A N 1
ATOM 625 C CA . THR A 1 84 ? 10.693 -12.701 6.222 1.00 94.50 84 THR A CA 1
ATOM 626 C C . THR A 1 84 ? 11.215 -13.968 6.894 1.00 94.50 84 THR A C 1
ATOM 628 O O . THR A 1 84 ? 12.160 -13.903 7.675 1.00 94.50 84 THR A O 1
ATOM 631 N N . THR A 1 85 ? 10.661 -15.141 6.565 1.00 93.19 85 THR A N 1
ATOM 632 C CA . THR A 1 85 ? 11.185 -16.426 7.056 1.00 93.19 85 THR A CA 1
ATOM 633 C C . THR A 1 85 ? 12.355 -16.943 6.220 1.00 93.19 85 THR A C 1
ATOM 635 O O . THR A 1 85 ? 13.021 -17.890 6.626 1.00 93.19 85 THR A O 1
ATOM 638 N N . ALA A 1 86 ? 12.558 -16.391 5.021 1.00 93.56 86 ALA A N 1
ATOM 639 C CA . ALA A 1 86 ? 13.572 -16.840 4.065 1.00 93.56 86 ALA A CA 1
ATOM 640 C C . ALA A 1 86 ? 14.579 -15.740 3.702 1.00 93.56 86 ALA A C 1
ATOM 642 O O . ALA A 1 86 ? 15.675 -16.042 3.236 1.00 93.56 86 ALA A O 1
ATOM 643 N N . THR A 1 87 ? 14.215 -14.473 3.890 1.00 90.00 87 THR A N 1
ATOM 644 C CA . THR A 1 87 ? 15.057 -13.314 3.600 1.00 90.00 87 THR A CA 1
ATOM 645 C C . THR A 1 87 ? 14.955 -12.292 4.726 1.00 90.00 87 THR A C 1
ATOM 647 O O . THR A 1 87 ? 13.961 -12.239 5.448 1.00 90.00 87 THR A O 1
ATOM 650 N N . SER A 1 88 ? 15.943 -11.404 4.831 1.00 89.31 88 SER A N 1
ATOM 651 C CA . SER A 1 88 ? 15.872 -10.219 5.697 1.00 89.31 88 SER A CA 1
ATOM 652 C C . SER A 1 88 ? 14.991 -9.128 5.077 1.00 89.31 88 SER A C 1
ATOM 654 O O . SER A 1 88 ? 15.406 -7.979 4.977 1.00 89.31 88 SER A O 1
ATOM 656 N N . GLY A 1 89 ? 13.785 -9.478 4.613 1.00 87.19 89 GLY A N 1
ATOM 657 C CA . GLY A 1 89 ? 12.889 -8.562 3.896 1.00 87.19 89 GLY A CA 1
ATOM 658 C C . GLY A 1 89 ? 12.546 -7.289 4.678 1.00 87.19 89 GLY A C 1
ATOM 659 O O . GLY A 1 89 ? 12.361 -6.240 4.079 1.00 87.19 89 GLY A O 1
ATOM 660 N N . GLN A 1 90 ? 12.540 -7.357 6.013 1.00 87.00 90 GLN A N 1
ATOM 661 C CA . GLN A 1 90 ? 12.342 -6.198 6.898 1.00 87.00 90 GLN A CA 1
ATOM 662 C C . GLN A 1 90 ? 13.518 -5.207 6.887 1.00 87.00 90 GLN A C 1
ATOM 664 O O . GLN A 1 90 ? 13.332 -4.038 7.213 1.00 87.00 90 GLN A O 1
ATOM 669 N N . CYS A 1 91 ? 14.711 -5.658 6.497 1.00 88.69 91 CYS A N 1
ATOM 670 C CA . CYS A 1 91 ? 15.934 -4.860 6.412 1.00 88.69 91 CYS A CA 1
ATOM 671 C C . CYS A 1 91 ? 16.236 -4.423 4.969 1.00 88.69 91 CYS A C 1
ATOM 673 O O . CYS A 1 91 ? 17.400 -4.255 4.616 1.00 88.69 91 CYS A O 1
ATOM 675 N N . SER A 1 92 ? 15.217 -4.311 4.112 1.00 88.56 92 SER A N 1
ATOM 676 C CA . SER A 1 92 ? 15.396 -3.831 2.741 1.00 88.56 92 SER A CA 1
ATOM 677 C C . SER A 1 92 ? 15.869 -2.377 2.714 1.00 88.56 92 SER A C 1
ATOM 679 O O . SER A 1 92 ? 15.420 -1.576 3.538 1.00 88.56 92 SER A O 1
ATOM 681 N N . ASP A 1 93 ? 16.684 -2.034 1.715 1.00 91.50 93 ASP A N 1
ATOM 682 C CA . ASP A 1 93 ? 17.091 -0.652 1.456 1.00 91.50 93 ASP A CA 1
ATOM 683 C C . ASP A 1 93 ? 15.876 0.272 1.312 1.00 91.50 93 ASP A C 1
ATOM 685 O O . ASP A 1 93 ? 14.837 -0.116 0.764 1.00 91.50 93 ASP A O 1
ATOM 689 N N . ASP A 1 94 ? 16.019 1.502 1.803 1.00 92.69 94 ASP A N 1
ATOM 690 C CA . ASP A 1 94 ? 14.978 2.513 1.684 1.00 92.69 94 ASP A CA 1
ATOM 691 C C . ASP A 1 94 ? 14.906 3.029 0.234 1.00 92.69 94 ASP A C 1
ATOM 693 O O . ASP A 1 94 ? 15.926 3.469 -0.310 1.00 92.69 94 ASP A O 1
ATOM 697 N N . PRO A 1 95 ? 13.743 2.945 -0.438 1.00 94.75 95 PRO A N 1
ATOM 698 C CA . PRO A 1 95 ? 13.602 3.478 -1.786 1.00 94.75 95 PRO A CA 1
ATOM 699 C C . PRO A 1 95 ? 13.628 5.016 -1.801 1.00 94.75 95 PRO A C 1
ATOM 701 O O . PRO A 1 95 ? 13.450 5.684 -0.792 1.00 94.75 95 PRO A O 1
ATOM 704 N N . ASP A 1 96 ? 13.829 5.601 -2.982 1.00 95.75 96 ASP A N 1
ATOM 705 C CA . ASP A 1 96 ? 13.783 7.055 -3.179 1.00 95.75 96 ASP A CA 1
ATOM 706 C C . ASP A 1 96 ? 12.366 7.622 -2.942 1.00 95.75 96 ASP A C 1
ATOM 708 O O . ASP A 1 96 ? 11.456 7.381 -3.737 1.00 95.75 96 ASP A O 1
ATOM 712 N N . HIS A 1 97 ? 12.203 8.432 -1.890 1.00 95.31 97 HIS A N 1
ATOM 713 C CA . HIS A 1 97 ? 10.952 9.134 -1.548 1.00 95.31 97 HIS A CA 1
ATOM 714 C C . HIS A 1 97 ? 10.942 10.612 -1.966 1.00 95.31 97 HIS A C 1
ATOM 716 O O . HIS A 1 97 ? 10.058 11.377 -1.577 1.00 95.31 97 HIS A O 1
ATOM 722 N N . THR A 1 98 ? 11.931 11.064 -2.743 1.00 96.81 98 THR A N 1
ATOM 723 C CA . THR A 1 98 ? 12.015 12.468 -3.156 1.00 96.81 98 THR A CA 1
ATOM 724 C C . THR A 1 98 ? 10.798 12.878 -3.978 1.00 96.81 98 THR A C 1
ATOM 726 O O . THR A 1 98 ? 10.255 12.104 -4.772 1.00 96.81 98 THR A O 1
ATOM 729 N N . ARG A 1 99 ? 10.415 14.157 -3.873 1.00 96.19 99 ARG A N 1
ATOM 730 C CA . ARG A 1 99 ? 9.346 14.734 -4.699 1.00 96.19 99 ARG A CA 1
ATOM 731 C C . ARG A 1 99 ? 9.564 14.449 -6.184 1.00 96.19 99 ARG A C 1
ATOM 733 O O . ARG A 1 99 ? 8.636 14.023 -6.855 1.00 96.19 99 ARG A O 1
ATOM 740 N N . THR A 1 100 ? 10.788 14.631 -6.682 1.00 97.06 100 THR A N 1
ATOM 741 C CA . THR A 1 100 ? 11.130 14.378 -8.089 1.00 97.06 100 THR A CA 1
ATOM 742 C C . THR A 1 100 ? 10.958 12.907 -8.472 1.00 97.06 100 THR A C 1
ATOM 744 O O . THR A 1 100 ? 10.430 12.618 -9.550 1.00 97.06 100 THR A O 1
ATOM 747 N N . GLY A 1 101 ? 11.376 11.971 -7.611 1.00 96.62 101 GLY A N 1
ATOM 748 C CA . GLY A 1 101 ? 11.142 10.540 -7.811 1.00 96.62 101 GLY A CA 1
ATOM 749 C C . GLY A 1 101 ? 9.654 10.222 -7.908 1.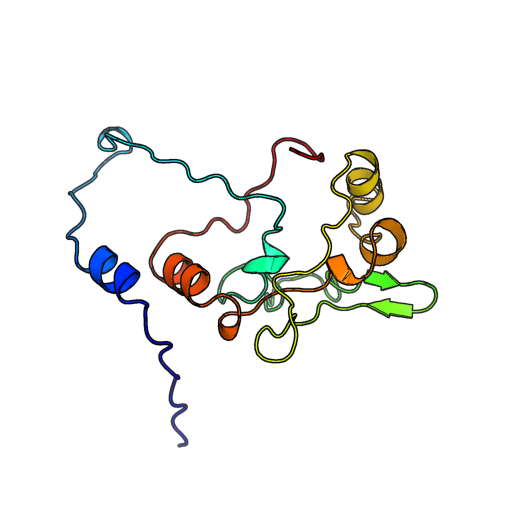00 96.62 101 GLY A C 1
ATOM 750 O O . GLY A 1 101 ? 9.202 9.697 -8.927 1.00 96.62 101 GLY A O 1
ATOM 751 N N . LEU A 1 102 ? 8.877 10.646 -6.912 1.00 96.38 102 LEU A N 1
ATOM 752 C CA . LEU A 1 102 ? 7.442 10.373 -6.828 1.00 96.38 102 LEU A CA 1
ATOM 753 C C . LEU A 1 102 ? 6.629 11.042 -7.950 1.00 96.38 102 LEU A C 1
ATOM 755 O O . LEU A 1 102 ? 5.742 10.409 -8.517 1.00 96.38 102 LEU A O 1
ATOM 759 N N . THR A 1 103 ? 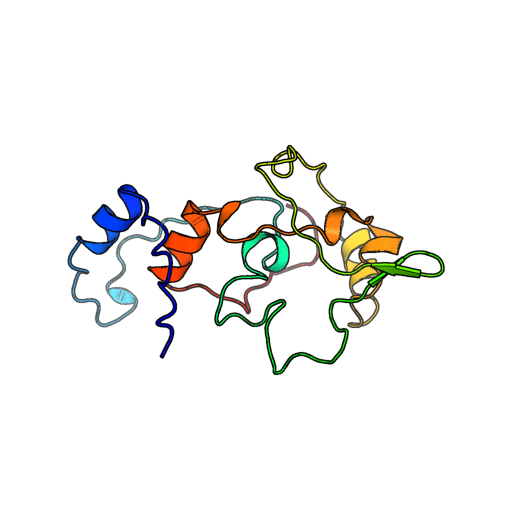6.954 12.272 -8.362 1.00 96.56 103 THR A N 1
ATOM 760 C CA . THR A 1 103 ? 6.273 12.913 -9.505 1.00 96.56 103 THR A CA 1
ATOM 761 C C . THR A 1 103 ? 6.592 12.230 -10.834 1.00 96.56 103 THR A C 1
ATOM 763 O O . THR A 1 103 ? 5.748 12.203 -11.727 1.00 96.56 103 THR A O 1
ATOM 766 N N . THR A 1 104 ? 7.793 11.655 -10.970 1.00 97.31 104 THR A N 1
ATOM 767 C CA . THR A 1 104 ? 8.157 10.861 -12.155 1.00 97.31 104 THR A CA 1
ATOM 768 C C . THR A 1 104 ? 7.379 9.550 -12.174 1.00 97.31 104 THR A C 1
ATOM 770 O O . THR A 1 104 ? 6.848 9.168 -13.211 1.00 97.31 104 THR A O 1
ATOM 773 N N . VAL A 1 105 ? 7.262 8.893 -11.017 1.00 97.00 105 VAL A N 1
ATOM 774 C CA . VAL A 1 105 ? 6.439 7.692 -10.829 1.00 97.00 105 VAL A CA 1
ATOM 775 C C . VAL A 1 105 ? 4.979 7.935 -11.169 1.00 97.00 105 VAL A C 1
ATOM 777 O O . VAL A 1 105 ? 4.394 7.136 -11.898 1.00 97.00 105 VAL A O 1
ATOM 780 N N . TRP A 1 106 ? 4.409 9.038 -10.682 1.00 96.69 106 TRP A N 1
ATOM 781 C CA . TRP A 1 106 ? 3.025 9.415 -10.953 1.00 96.69 106 TRP A CA 1
ATOM 782 C C . TRP A 1 106 ? 2.724 9.456 -12.457 1.00 96.69 106 TRP A C 1
ATOM 784 O O . TRP A 1 106 ? 1.655 9.009 -12.866 1.00 96.69 106 TRP A O 1
ATOM 794 N N . ASN A 1 107 ? 3.669 9.933 -13.277 1.00 96.75 107 ASN A N 1
ATOM 795 C CA . ASN A 1 107 ? 3.609 9.940 -14.743 1.00 96.75 107 ASN A CA 1
ATOM 796 C C . ASN A 1 107 ? 2.222 10.310 -15.304 1.00 96.75 107 ASN A C 1
ATOM 798 O O . ASN A 1 107 ? 1.577 9.517 -15.993 1.00 96.75 107 ASN A O 1
ATOM 802 N N . ASN A 1 108 ? 1.738 11.514 -14.984 1.00 96.06 108 ASN A N 1
ATOM 803 C CA . ASN A 1 108 ? 0.418 12.001 -15.407 1.00 96.06 108 ASN A CA 1
ATOM 804 C C . ASN A 1 108 ? -0.746 11.079 -14.983 1.00 96.06 108 ASN A C 1
ATOM 806 O O . ASN A 1 108 ? -1.703 10.894 -15.731 1.00 96.06 108 ASN A O 1
ATOM 810 N N . GLY A 1 109 ? -0.645 10.468 -13.799 1.00 94.00 109 GLY A N 1
ATOM 811 C CA . GLY A 1 109 ? -1.647 9.563 -13.233 1.00 94.00 109 GLY A CA 1
ATOM 812 C C . GLY A 1 109 ? -1.524 8.102 -13.668 1.00 94.00 109 GLY A C 1
ATOM 813 O O . GLY A 1 109 ? -2.328 7.283 -13.234 1.00 94.00 109 GLY A O 1
ATOM 814 N N . LYS A 1 110 ? -0.534 7.744 -14.496 1.00 94.75 110 LYS A N 1
ATOM 815 C CA . LYS A 1 110 ? -0.335 6.359 -14.953 1.00 94.75 110 LYS A CA 1
ATOM 816 C C . LYS A 1 110 ? 0.282 5.446 -13.900 1.00 94.75 110 LYS A C 1
ATOM 818 O O . LYS A 1 110 ? 0.056 4.243 -13.964 1.00 94.75 110 LYS A O 1
ATOM 823 N N . HIS A 1 111 ? 1.065 5.995 -12.966 1.00 95.38 111 HIS A N 1
ATOM 824 C CA . HIS A 1 111 ? 1.754 5.221 -11.925 1.00 95.38 111 HIS A CA 1
ATOM 825 C C . HIS A 1 111 ? 2.581 4.035 -12.470 1.00 95.38 111 HIS A C 1
ATOM 827 O O . HIS A 1 111 ? 2.575 2.950 -11.894 1.00 95.38 111 HIS A O 1
ATOM 833 N N . ASP A 1 112 ? 3.291 4.224 -13.588 1.00 96.19 112 ASP A N 1
ATOM 834 C CA . ASP A 1 112 ? 3.957 3.151 -14.349 1.00 96.19 112 ASP A CA 1
ATOM 835 C C . ASP A 1 112 ? 5.496 3.269 -14.403 1.00 96.19 112 ASP A C 1
ATOM 837 O O . ASP A 1 112 ? 6.138 2.617 -15.227 1.00 96.19 112 ASP A O 1
ATOM 841 N N . GLN A 1 113 ? 6.106 4.105 -13.551 1.00 97.25 113 GLN A N 1
ATOM 842 C CA . GLN A 1 113 ? 7.569 4.263 -13.492 1.00 97.25 113 GLN A CA 1
ATOM 843 C C . GLN A 1 113 ? 8.199 3.781 -12.182 1.00 97.25 113 GLN A C 1
ATOM 845 O O . GLN A 1 113 ? 9.374 4.056 -11.958 1.00 97.25 113 GLN A O 1
ATOM 850 N N . TRP A 1 114 ? 7.491 3.045 -11.319 1.00 97.31 114 TRP A N 1
ATOM 851 C CA . TRP A 1 114 ? 8.041 2.606 -10.024 1.00 97.31 114 TRP A CA 1
ATOM 852 C C . TRP A 1 114 ? 9.377 1.865 -10.178 1.00 97.31 114 TRP A C 1
ATOM 854 O O . TRP A 1 114 ? 10.383 2.229 -9.567 1.00 97.31 114 TRP A O 1
ATOM 864 N N . VAL A 1 115 ? 9.424 0.880 -11.078 1.00 97.69 115 VAL A N 1
ATOM 865 C CA . VAL A 1 115 ? 10.621 0.051 -11.274 1.00 97.69 115 VAL A CA 1
ATOM 866 C C . VAL A 1 115 ? 11.698 0.770 -12.076 1.00 97.69 115 VAL A C 1
ATOM 868 O O . VAL A 1 115 ? 12.865 0.710 -11.702 1.00 97.69 115 VAL A O 1
ATOM 871 N N . ASN A 1 116 ? 11.325 1.462 -13.153 1.00 96.50 116 ASN A N 1
ATOM 872 C CA . ASN A 1 116 ? 12.292 2.146 -14.013 1.00 96.50 116 ASN A CA 1
ATOM 873 C C . ASN A 1 116 ? 12.921 3.378 -13.342 1.00 96.50 116 ASN A C 1
ATOM 875 O O . ASN A 1 116 ? 14.065 3.705 -13.646 1.00 96.50 116 ASN A O 1
ATOM 879 N N . ARG A 1 117 ? 12.192 4.070 -12.452 1.00 96.56 117 ARG A N 1
ATOM 880 C CA . ARG A 1 117 ? 12.679 5.286 -11.784 1.00 96.56 117 ARG A CA 1
ATOM 881 C C . ARG A 1 117 ? 13.289 5.023 -10.414 1.00 96.56 117 ARG A C 1
ATOM 883 O O . ARG A 1 117 ? 14.316 5.623 -10.106 1.00 96.56 117 ARG A O 1
ATOM 890 N N . ILE A 1 118 ? 12.627 4.239 -9.570 1.00 96.25 118 ILE A N 1
ATOM 891 C CA . ILE A 1 118 ? 13.048 4.058 -8.172 1.00 96.25 118 ILE A CA 1
ATOM 892 C C . ILE A 1 118 ? 13.781 2.729 -8.012 1.00 96.25 118 ILE A C 1
ATOM 894 O O . ILE A 1 118 ? 14.815 2.665 -7.357 1.00 96.25 118 ILE A O 1
ATOM 898 N N . GLY A 1 119 ? 13.281 1.679 -8.655 1.00 96.31 119 GLY A N 1
ATOM 899 C CA . GLY A 1 119 ? 13.920 0.370 -8.666 1.00 96.31 119 GLY A CA 1
ATOM 900 C C . GLY A 1 119 ? 12.958 -0.739 -8.283 1.00 96.31 119 GLY A C 1
ATOM 901 O O . GLY A 1 119 ? 11.858 -0.505 -7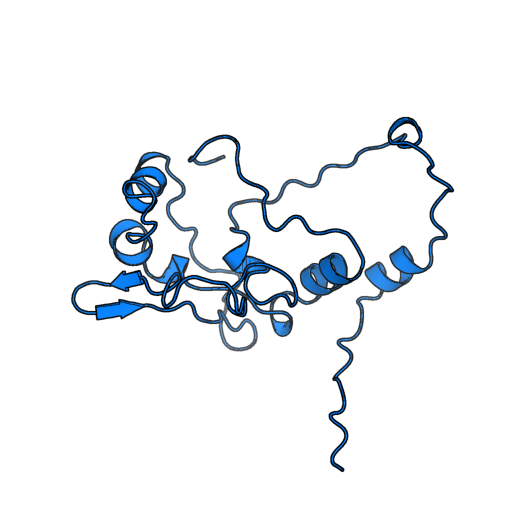.780 1.00 96.31 119 GLY A O 1
ATOM 902 N N . ALA A 1 120 ? 13.380 -1.980 -8.525 1.00 95.25 120 ALA A N 1
ATOM 903 C CA . ALA A 1 120 ? 12.508 -3.134 -8.370 1.00 95.25 120 ALA A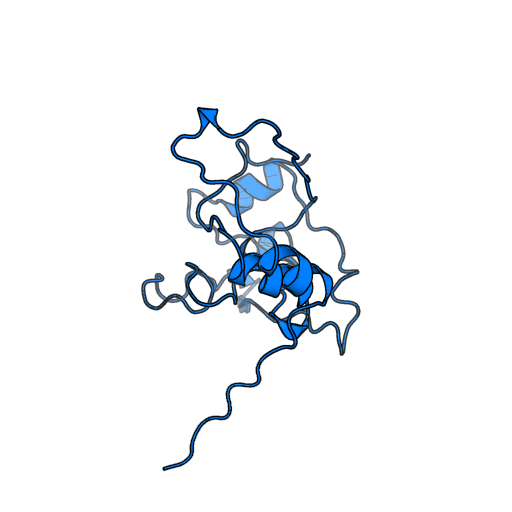 CA 1
ATOM 904 C C . ALA A 1 120 ? 11.947 -3.262 -6.947 1.00 95.25 120 ALA A C 1
ATOM 906 O O . ALA A 1 120 ? 10.787 -3.640 -6.821 1.00 95.25 120 ALA A O 1
ATOM 907 N N . LEU A 1 121 ? 12.729 -2.944 -5.902 1.00 95.19 121 LEU A N 1
ATOM 908 C CA . LEU A 1 121 ? 12.333 -3.103 -4.491 1.00 95.19 121 LEU A CA 1
ATOM 909 C C . LEU A 1 121 ? 10.988 -2.447 -4.143 1.00 95.19 121 LEU A C 1
ATOM 911 O O . LEU A 1 121 ? 10.294 -2.953 -3.268 1.00 95.19 121 LEU A O 1
ATOM 915 N N . THR A 1 122 ? 10.576 -1.408 -4.877 1.00 96.19 122 THR A N 1
ATOM 916 C CA . THR A 1 122 ? 9.252 -0.767 -4.745 1.00 96.19 122 THR A CA 1
ATOM 917 C C . THR A 1 122 ? 8.067 -1.712 -4.937 1.00 96.19 122 THR A C 1
ATOM 919 O O . THR A 1 122 ? 6.971 -1.424 -4.469 1.00 96.19 122 THR A O 1
ATOM 922 N N . MET A 1 123 ? 8.277 -2.846 -5.604 1.00 97.44 123 MET A N 1
ATOM 923 C CA . MET A 1 123 ? 7.243 -3.846 -5.861 1.00 97.44 123 MET A CA 1
ATOM 924 C C . MET A 1 123 ? 7.257 -4.988 -4.837 1.00 97.44 123 MET A C 1
ATOM 926 O O . MET A 1 123 ? 6.442 -5.905 -4.927 1.00 97.44 123 MET A O 1
ATOM 930 N N . GLY A 1 124 ? 8.185 -4.993 -3.881 1.00 97.00 124 GLY A N 1
ATOM 931 C CA . GLY A 1 124 ? 8.128 -5.957 -2.793 1.00 97.00 124 GLY A CA 1
ATOM 932 C C . GLY A 1 124 ? 7.060 -5.562 -1.773 1.00 97.00 124 GLY A C 1
ATOM 933 O O . GLY A 1 124 ? 6.890 -4.382 -1.477 1.00 97.00 124 GLY A O 1
ATOM 934 N N . HIS A 1 125 ? 6.346 -6.541 -1.231 1.00 97.69 125 HIS A N 1
ATOM 935 C CA . HIS A 1 125 ? 5.319 -6.335 -0.211 1.00 97.69 125 HIS A CA 1
ATOM 936 C C . HIS A 1 125 ? 5.360 -7.443 0.841 1.00 97.69 125 HIS A C 1
ATOM 938 O O . HIS A 1 125 ? 5.878 -8.536 0.600 1.00 97.69 125 HIS A O 1
ATOM 944 N N . PHE A 1 126 ? 4.762 -7.187 1.994 1.00 97.69 126 PHE A N 1
ATOM 945 C CA . PHE A 1 126 ? 4.528 -8.184 3.024 1.00 97.69 126 PHE A CA 1
ATOM 946 C C . PHE A 1 126 ? 3.152 -8.825 2.878 1.00 97.69 126 PHE A C 1
ATOM 948 O O . PHE A 1 126 ? 2.239 -8.295 2.236 1.00 97.69 126 PHE A O 1
ATOM 955 N N . VAL A 1 127 ? 3.011 -10.003 3.473 1.00 97.44 127 VAL A N 1
ATOM 956 C CA . VAL A 1 127 ? 1.711 -10.627 3.728 1.00 97.44 127 VAL A CA 1
ATOM 957 C C . VAL A 1 127 ? 1.515 -10.820 5.228 1.00 97.44 127 VAL A C 1
ATOM 959 O O . VAL A 1 127 ? 2.415 -10.557 6.024 1.00 97.44 127 VAL A O 1
ATOM 962 N N . ARG A 1 128 ? 0.344 -11.323 5.628 1.00 95.94 128 ARG A N 1
ATOM 963 C CA . ARG A 1 128 ? -0.013 -11.558 7.035 1.00 95.94 128 ARG A CA 1
ATOM 964 C C . ARG A 1 128 ? 1.076 -12.269 7.837 1.00 95.94 128 ARG A C 1
ATOM 966 O O . ARG A 1 128 ? 1.347 -11.865 8.956 1.00 95.94 128 ARG A O 1
ATOM 973 N N . GLN A 1 129 ? 1.692 -13.303 7.266 1.00 94.81 129 GLN A N 1
ATOM 974 C CA . GLN A 1 129 ? 2.740 -14.089 7.923 1.00 94.81 129 GLN A CA 1
ATOM 975 C C . GLN A 1 129 ? 4.025 -13.290 8.179 1.00 94.81 129 GLN A C 1
ATOM 977 O O . GLN A 1 129 ? 4.788 -13.640 9.068 1.00 94.81 129 GLN A O 1
ATOM 982 N N . ASP A 1 130 ? 4.278 -12.239 7.399 1.00 95.94 130 ASP A N 1
ATOM 983 C CA . ASP A 1 130 ? 5.457 -11.391 7.567 1.00 95.94 130 ASP A CA 1
ATOM 984 C C . ASP A 1 130 ? 5.205 -10.253 8.581 1.00 95.94 130 ASP A C 1
ATOM 986 O O . ASP A 1 130 ? 6.157 -9.694 9.124 1.00 95.94 130 ASP A O 1
ATOM 990 N N . MET A 1 131 ? 3.928 -9.909 8.825 1.00 93.88 131 MET A N 1
ATOM 991 C CA . MET A 1 131 ? 3.468 -8.734 9.583 1.00 93.88 131 MET A CA 1
ATOM 992 C C . MET A 1 131 ? 2.258 -9.058 10.484 1.00 93.88 131 MET A C 1
ATOM 994 O O . MET A 1 131 ? 1.245 -8.351 10.478 1.00 93.88 131 MET A O 1
ATOM 998 N N . GLU A 1 132 ? 2.347 -10.140 11.265 1.00 92.69 132 GLU A N 1
ATOM 999 C CA . GLU A 1 132 ? 1.205 -10.714 11.999 1.00 92.69 132 GLU A CA 1
ATOM 1000 C C . GLU A 1 132 ? 0.507 -9.712 12.925 1.00 92.69 132 GLU A C 1
ATOM 1002 O O . GLU A 1 132 ? -0.722 -9.631 12.937 1.00 92.69 132 GLU A O 1
ATOM 1007 N N . PHE A 1 133 ? 1.285 -8.909 13.658 1.00 92.88 133 PHE A N 1
ATOM 1008 C CA . PHE A 1 133 ? 0.749 -7.899 14.571 1.00 92.88 133 PHE A CA 1
ATOM 1009 C C . PHE A 1 133 ? -0.096 -6.845 13.846 1.00 92.88 133 PHE A C 1
ATOM 1011 O O . PHE A 1 133 ? -1.223 -6.574 14.255 1.00 92.88 133 PHE A O 1
ATOM 1018 N N . TYR A 1 134 ? 0.413 -6.287 12.746 1.00 94.50 134 TYR A N 1
ATOM 1019 C CA . TYR A 1 134 ? -0.283 -5.241 11.995 1.00 94.50 134 TYR A CA 1
ATOM 1020 C C . TYR A 1 134 ? -1.557 -5.757 11.333 1.00 94.50 134 TYR A C 1
ATOM 1022 O O . TYR A 1 134 ? -2.572 -5.066 11.335 1.00 94.50 134 TYR A O 1
ATOM 1030 N N . TYR A 1 135 ? -1.531 -6.981 10.802 1.00 96.12 135 TYR A N 1
ATOM 1031 C CA . TYR A 1 135 ? -2.728 -7.596 10.232 1.00 96.12 135 TYR A CA 1
ATOM 1032 C C . TYR A 1 135 ? -3.767 -7.907 11.313 1.00 96.12 135 TYR A C 1
ATOM 1034 O O . TYR A 1 135 ? -4.950 -7.684 11.089 1.00 96.12 135 TYR A O 1
ATOM 1042 N N . ALA A 1 136 ? -3.348 -8.375 12.493 1.00 94.38 136 ALA A N 1
ATOM 1043 C CA . ALA A 1 136 ? -4.264 -8.592 13.611 1.00 94.38 136 ALA A CA 1
ATOM 1044 C C . ALA A 1 136 ? -4.880 -7.279 14.122 1.00 94.38 136 ALA A C 1
ATOM 1046 O O . ALA A 1 136 ? -6.063 -7.251 14.450 1.00 94.38 136 ALA A O 1
ATOM 1047 N N . LEU A 1 137 ? -4.107 -6.188 14.153 1.00 94.06 137 LEU A N 1
ATOM 1048 C CA . LEU A 1 137 ? -4.614 -4.862 14.503 1.00 94.06 137 LEU A CA 1
ATOM 1049 C C . LEU A 1 137 ? -5.638 -4.363 13.470 1.00 94.06 137 LEU A C 1
ATOM 1051 O O . LEU A 1 137 ? -6.700 -3.882 13.853 1.00 94.06 137 LEU A O 1
ATOM 1055 N N . ALA A 1 138 ? -5.349 -4.527 12.177 1.00 95.38 138 ALA A N 1
ATOM 1056 C CA . ALA A 1 138 ? -6.258 -4.149 11.095 1.00 95.38 138 ALA A CA 1
ATOM 1057 C C . ALA A 1 138 ? -7.538 -5.003 11.042 1.00 95.38 138 ALA A C 1
ATOM 1059 O O . ALA A 1 138 ? -8.569 -4.511 10.606 1.00 95.38 138 ALA A O 1
ATOM 1060 N N . ASP A 1 139 ? -7.496 -6.265 11.483 1.00 93.62 139 ASP A N 1
ATOM 1061 C CA . ASP A 1 139 ? -8.704 -7.096 11.605 1.00 93.62 139 ASP A CA 1
ATOM 1062 C C . ASP A 1 139 ? -9.580 -6.677 12.797 1.00 93.62 139 ASP A C 1
ATOM 1064 O O . ASP A 1 139 ? -10.799 -6.836 12.763 1.00 93.62 139 ASP A O 1
ATOM 1068 N N . ALA A 1 140 ? -8.950 -6.207 13.876 1.00 92.12 140 ALA A N 1
ATOM 1069 C CA . ALA A 1 140 ? -9.611 -5.852 15.128 1.00 92.12 140 ALA A CA 1
ATOM 1070 C C . ALA A 1 140 ? -10.229 -4.444 15.106 1.00 92.12 140 ALA A C 1
ATOM 1072 O O . ALA A 1 140 ? -11.204 -4.192 15.813 1.00 92.12 140 ALA A O 1
ATOM 1073 N N . PHE A 1 141 ? -9.660 -3.532 14.315 1.00 92.31 141 PHE A N 1
ATOM 1074 C CA . PHE A 1 141 ? -10.015 -2.113 14.287 1.00 92.31 141 PHE A CA 1
ATOM 1075 C C . PHE A 1 141 ? -10.193 -1.594 12.856 1.00 92.31 141 PHE A C 1
ATOM 1077 O O . PHE A 1 141 ? -10.073 -2.320 11.876 1.00 92.31 141 PHE A O 1
ATOM 1084 N N . THR A 1 142 ? -10.496 -0.305 12.728 1.00 93.44 142 THR A N 1
ATOM 1085 C CA . THR A 1 142 ? -10.675 0.342 11.428 1.00 93.44 142 THR A CA 1
ATOM 1086 C C . THR A 1 142 ? -9.340 0.557 10.718 1.00 93.44 142 THR A C 1
ATOM 1088 O O . THR A 1 142 ? -8.392 1.086 11.299 1.00 93.44 142 THR A O 1
ATOM 1091 N N . ILE A 1 143 ? -9.304 0.235 9.425 1.00 96.31 143 ILE A N 1
ATOM 1092 C CA . ILE A 1 143 ? -8.219 0.585 8.506 1.00 96.31 143 ILE A CA 1
ATOM 1093 C C . ILE A 1 143 ? -8.756 1.464 7.368 1.00 96.31 143 ILE A C 1
ATOM 1095 O O . ILE A 1 143 ? -9.854 1.236 6.864 1.00 96.31 143 ILE A O 1
ATOM 1099 N N . CYS A 1 144 ? -7.978 2.467 6.958 1.00 96.56 144 CYS A N 1
ATOM 1100 C CA . CYS A 1 144 ? -8.329 3.381 5.870 1.00 96.56 144 CYS A CA 1
ATOM 1101 C C . CYS A 1 144 ? -7.491 3.065 4.622 1.00 96.56 144 CYS A C 1
ATOM 1103 O O . CYS A 1 144 ? -6.330 3.462 4.545 1.00 96.56 144 CYS A O 1
ATOM 1105 N N . ASP A 1 145 ? -8.080 2.401 3.627 1.00 96.38 145 ASP A N 1
ATOM 1106 C CA . ASP A 1 145 ? -7.430 2.024 2.357 1.00 96.38 145 ASP A CA 1
ATOM 1107 C C . ASP A 1 145 ? -7.539 3.110 1.260 1.00 96.38 145 ASP A C 1
ATOM 1109 O O . ASP A 1 145 ? -7.350 2.857 0.068 1.00 96.38 145 ASP A O 1
ATOM 1113 N N . ASN A 1 146 ? -7.880 4.339 1.656 1.00 95.88 146 ASN A N 1
ATOM 1114 C CA . ASN A 1 146 ? -7.958 5.521 0.793 1.00 95.88 146 ASN A CA 1
ATOM 1115 C C . ASN A 1 146 ? -7.404 6.775 1.491 1.00 95.88 146 ASN A C 1
ATOM 1117 O O . ASN A 1 146 ? -7.990 7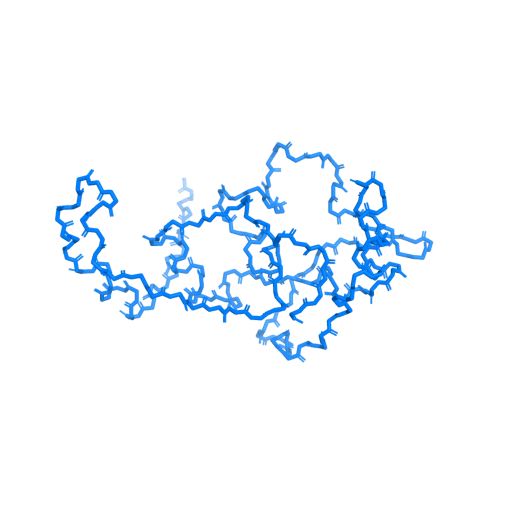.854 1.407 1.00 95.88 146 ASN A O 1
ATOM 1121 N N . ASN A 1 147 ? -6.313 6.615 2.240 1.00 95.25 147 ASN A N 1
ATOM 1122 C CA . ASN A 1 147 ? -5.649 7.691 2.968 1.00 95.25 147 ASN A CA 1
ATOM 1123 C C . ASN A 1 147 ? -4.297 8.014 2.318 1.00 95.25 147 ASN A C 1
ATOM 1125 O O . ASN A 1 147 ? -3.487 7.113 2.108 1.00 95.25 147 ASN A O 1
ATOM 1129 N N . PHE A 1 148 ? -4.044 9.288 2.018 1.00 94.81 148 PHE A N 1
ATOM 1130 C CA . PHE A 1 148 ? -2.863 9.725 1.268 1.00 94.81 148 PHE A CA 1
ATOM 1131 C C . PHE A 1 148 ? -2.107 10.817 2.020 1.00 94.81 148 PHE A C 1
ATOM 1133 O O . PHE A 1 148 ? -2.695 11.584 2.781 1.00 94.81 148 PHE A O 1
ATOM 1140 N N . CYS A 1 149 ? -0.801 10.914 1.773 1.00 92.75 149 CYS A N 1
ATOM 1141 C CA . CYS A 1 149 ? -0.021 12.061 2.216 1.00 92.75 149 CYS A CA 1
ATOM 1142 C C . CYS A 1 149 ? -0.520 13.348 1.539 1.00 92.75 149 CYS A C 1
ATOM 1144 O O . CYS A 1 149 ? -0.941 13.345 0.381 1.00 92.75 149 CYS A O 1
ATOM 1146 N N . SER A 1 150 ? -0.438 14.471 2.255 1.00 94.31 150 SER A N 1
ATOM 1147 C CA . SER A 1 150 ? -0.874 15.778 1.741 1.00 94.31 150 SER A CA 1
ATOM 1148 C C . SER A 1 150 ? -0.043 16.263 0.548 1.00 94.31 150 SER A C 1
ATOM 1150 O O . SER A 1 150 ? -0.493 17.114 -0.217 1.00 94.31 150 SER A O 1
ATOM 1152 N N . VAL A 1 151 ? 1.183 15.751 0.401 1.00 94.12 151 VAL A N 1
ATOM 1153 C CA . VAL A 1 151 ? 2.124 16.099 -0.666 1.00 94.12 151 VAL A CA 1
ATOM 1154 C C . VAL A 1 151 ? 2.927 14.872 -1.096 1.00 94.12 151 VAL A C 1
ATOM 1156 O O . VAL A 1 151 ? 3.262 14.023 -0.276 1.00 94.12 151 VAL A O 1
ATOM 1159 N N . MET A 1 152 ? 3.298 14.807 -2.377 1.00 93.75 152 MET A N 1
ATOM 1160 C CA . MET A 1 152 ? 4.291 13.842 -2.861 1.00 93.75 152 MET A CA 1
ATOM 1161 C C . MET A 1 152 ? 5.695 14.323 -2.486 1.00 93.75 152 MET A C 1
ATOM 1163 O O . MET A 1 152 ? 6.232 15.230 -3.129 1.00 93.75 152 MET A O 1
ATOM 1167 N N . GLY A 1 153 ? 6.290 13.727 -1.460 1.00 92.31 153 GLY A N 1
ATOM 1168 C CA . GLY A 1 153 ? 7.639 14.052 -1.019 1.00 92.31 153 GLY A CA 1
ATOM 1169 C C . GLY A 1 153 ? 8.065 13.245 0.206 1.00 92.31 153 GLY A C 1
ATOM 1170 O O . GLY A 1 153 ? 7.269 12.452 0.712 1.00 92.31 153 GLY A O 1
ATOM 1171 N N . PRO A 1 154 ? 9.313 13.447 0.652 1.00 92.75 154 PRO A N 1
ATOM 1172 C CA . PRO A 1 154 ? 9.839 12.807 1.847 1.00 92.75 154 PRO A CA 1
ATOM 1173 C C . PRO A 1 154 ? 9.269 13.459 3.116 1.00 92.75 154 PRO A C 1
ATOM 1175 O O . PRO A 1 154 ? 8.517 14.438 3.039 1.00 92.75 154 PRO A O 1
ATOM 1178 N N . THR A 1 155 ? 9.659 12.895 4.257 1.00 86.31 155 THR A N 1
ATOM 1179 C CA . THR A 1 155 ? 9.442 13.423 5.609 1.00 86.31 155 THR A CA 1
ATOM 1180 C C . THR A 1 155 ? 10.026 14.823 5.797 1.00 86.31 155 THR A C 1
ATOM 1182 O O . THR A 1 155 ? 11.083 15.123 5.190 1.00 86.31 155 THR A O 1
#

pLDDT: mean 90.07, std 12.63, range [34.22, 98.25]

Secondary structure (DSSP, 8-state):
------------HHHHHHHHSPPP---SGGG-------PPPS--HHHHHTTSTTSSSTT-TTSPTTTT-EEETTEEE--EE--TTTS-GGGPPPP---HHHHHHHHGGGT---IIIII-GGGGEE--TTTSHHHHHHHHHS---TT---SSSS--

Radius of gyration: 18.51 Å; chains: 1; bounding box: 39×48×49 Å